Protein AF-A0A0D2G4F7-F1 (afdb_monomer_lite)

Organism: NCBI:txid1442368

Structure (mmCIF, N/CA/C/O backbone):
data_AF-A0A0D2G4F7-F1
#
_entry.id   AF-A0A0D2G4F7-F1
#
loop_
_atom_site.group_PDB
_atom_site.id
_atom_site.type_symbol
_atom_site.label_atom_id
_atom_site.label_alt_id
_atom_site.label_comp_id
_atom_site.label_asym_id
_atom_site.label_entity_id
_atom_site.label_seq_id
_atom_site.pdbx_PDB_ins_code
_atom_site.Cartn_x
_atom_site.Cartn_y
_atom_site.Cartn_z
_atom_site.occupancy
_atom_site.B_iso_or_equiv
_atom_site.auth_seq_id
_atom_site.auth_comp_id
_atom_site.auth_asym_id
_atom_site.auth_atom_id
_atom_site.pdbx_PDB_model_num
ATOM 1 N N . MET A 1 1 ? 36.004 4.624 -22.164 1.00 59.97 1 MET A N 1
ATOM 2 C CA . MET A 1 1 ? 34.888 5.088 -23.015 1.00 59.97 1 MET A CA 1
ATOM 3 C C . MET A 1 1 ? 33.950 5.918 -22.151 1.00 59.97 1 MET A C 1
ATOM 5 O O . MET A 1 1 ? 33.401 5.375 -21.205 1.00 59.97 1 MET A O 1
ATOM 9 N N . SER A 1 2 ? 33.832 7.225 -22.399 1.00 70.56 2 SER A N 1
ATOM 10 C CA . SER A 1 2 ? 32.896 8.107 -21.688 1.00 70.56 2 SER A CA 1
ATOM 11 C C . SER A 1 2 ? 31.569 8.154 -22.444 1.00 70.56 2 SER A C 1
ATOM 13 O O . SER A 1 2 ? 31.502 8.716 -23.536 1.00 70.56 2 SER A O 1
ATOM 15 N N . ILE A 1 3 ? 30.519 7.554 -21.888 1.00 66.69 3 ILE A N 1
ATOM 16 C CA . ILE A 1 3 ? 29.163 7.675 -22.432 1.00 66.69 3 ILE A CA 1
ATOM 17 C C . ILE A 1 3 ? 28.635 9.053 -22.018 1.00 66.69 3 ILE A C 1
ATOM 19 O O . ILE A 1 3 ? 28.535 9.349 -20.829 1.00 66.69 3 ILE A O 1
ATOM 23 N N . SER A 1 4 ? 28.350 9.920 -22.995 1.00 70.50 4 SER A N 1
ATOM 24 C CA . SER A 1 4 ? 27.768 11.240 -22.731 1.00 70.50 4 SER A CA 1
ATOM 25 C C . SER A 1 4 ? 26.372 11.073 -22.119 1.00 70.50 4 SER A C 1
ATOM 27 O O . SER A 1 4 ? 25.556 10.343 -22.692 1.00 70.50 4 SER A O 1
ATOM 29 N N . PRO A 1 5 ? 26.044 11.764 -21.011 1.00 68.31 5 PRO A N 1
ATOM 30 C CA . PRO A 1 5 ? 24.729 11.660 -20.374 1.00 68.31 5 PRO A CA 1
ATOM 31 C C . PRO A 1 5 ? 23.581 12.067 -21.313 1.00 68.31 5 PRO A C 1
ATOM 33 O O . PRO A 1 5 ? 22.464 11.577 -21.163 1.00 68.31 5 PRO A O 1
ATOM 36 N N . TYR A 1 6 ? 23.858 12.894 -22.329 1.00 66.25 6 TYR A N 1
ATOM 37 C CA . TYR A 1 6 ? 22.883 13.277 -23.354 1.00 66.25 6 TYR A CA 1
ATOM 38 C C . TYR A 1 6 ? 22.515 12.124 -24.299 1.00 66.25 6 TYR A C 1
ATOM 40 O O . TYR A 1 6 ? 21.376 12.046 -24.749 1.00 66.25 6 TYR A O 1
ATOM 48 N N . SER A 1 7 ? 23.433 11.187 -24.561 1.00 67.38 7 SER A N 1
ATOM 49 C CA . SER A 1 7 ? 23.143 10.023 -25.412 1.00 67.38 7 SER A CA 1
ATOM 50 C C . SER A 1 7 ? 22.155 9.065 -24.745 1.00 67.38 7 SER A C 1
ATOM 52 O O . SER A 1 7 ? 21.345 8.449 -25.425 1.00 67.38 7 SER A O 1
ATOM 54 N N . VAL A 1 8 ? 22.191 8.972 -23.413 1.00 66.62 8 VAL A N 1
ATOM 55 C CA . VAL A 1 8 ? 21.343 8.061 -22.628 1.00 66.62 8 VAL A CA 1
ATOM 56 C C . VAL A 1 8 ? 19.883 8.531 -22.607 1.00 66.62 8 VAL A C 1
ATOM 58 O O . VAL A 1 8 ? 18.973 7.716 -22.538 1.00 66.62 8 VAL A O 1
ATOM 61 N N . GLN A 1 9 ? 19.623 9.839 -22.709 1.00 70.44 9 GLN A N 1
ATOM 62 C CA . GLN A 1 9 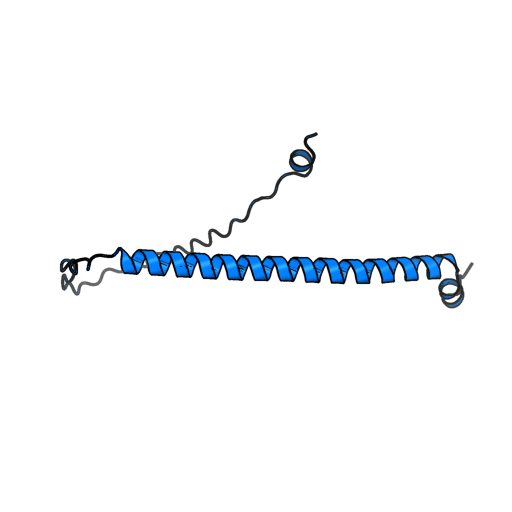? 18.252 10.375 -22.739 1.00 70.44 9 GLN A CA 1
ATOM 63 C C . GLN A 1 9 ? 17.522 10.091 -24.061 1.00 70.44 9 GLN A C 1
ATOM 65 O O . GLN A 1 9 ? 16.293 9.983 -24.083 1.00 70.44 9 GLN A O 1
ATOM 70 N N . HIS A 1 10 ? 18.273 9.969 -25.156 1.00 75.75 10 HIS A N 1
ATOM 71 C CA . HIS A 1 10 ? 17.741 9.660 -26.483 1.00 75.75 10 HIS A CA 1
ATOM 72 C C . HIS A 1 10 ? 17.809 8.174 -26.832 1.00 75.75 10 HIS A C 1
ATOM 74 O O . HIS A 1 10 ? 17.315 7.784 -27.888 1.00 75.75 10 HIS A O 1
ATOM 80 N N . ASP A 1 11 ? 18.368 7.354 -25.943 1.00 84.69 11 ASP A N 1
ATOM 81 C CA . ASP A 1 11 ? 18.338 5.911 -26.088 1.00 84.69 11 ASP A CA 1
ATOM 82 C C . ASP A 1 11 ? 16.884 5.416 -26.039 1.00 84.69 11 ASP A C 1
ATOM 84 O O . ASP A 1 11 ? 16.113 5.749 -25.128 1.00 84.69 11 ASP A O 1
ATOM 88 N N . PHE A 1 12 ? 16.500 4.641 -27.051 1.00 87.06 12 PHE A N 1
ATOM 89 C CA . PHE A 1 12 ? 15.150 4.113 -27.199 1.00 87.06 12 PHE A CA 1
ATOM 90 C C . PHE A 1 12 ? 14.751 3.276 -25.979 1.00 87.06 12 PHE A C 1
ATOM 92 O O . PHE A 1 12 ? 13.627 3.396 -25.484 1.00 87.06 12 PHE A O 1
ATOM 99 N N . GLU A 1 13 ? 15.685 2.495 -25.433 1.00 87.94 13 GLU A N 1
ATOM 100 C CA . GLU A 1 13 ? 15.431 1.658 -24.260 1.00 87.94 13 GLU A CA 1
ATOM 101 C C . GLU A 1 13 ? 15.110 2.497 -23.019 1.00 87.94 13 GLU A C 1
ATOM 103 O O . GLU A 1 13 ? 14.181 2.190 -22.265 1.00 87.94 13 GLU A O 1
ATOM 108 N N . VAL A 1 14 ? 15.826 3.608 -22.834 1.00 87.50 14 VAL A N 1
ATOM 109 C CA . VAL A 1 14 ? 15.613 4.527 -21.710 1.00 87.50 14 VAL A CA 1
ATOM 110 C C . VAL A 1 14 ? 14.282 5.257 -21.853 1.00 87.50 14 VAL A C 1
ATOM 112 O O . VAL A 1 14 ? 13.570 5.443 -20.862 1.00 87.50 14 VAL A O 1
ATOM 115 N N . GLN A 1 15 ? 13.895 5.636 -23.071 1.00 88.69 15 GLN A N 1
ATOM 116 C CA . GLN A 1 15 ? 12.586 6.238 -23.320 1.00 88.69 15 GLN A CA 1
ATOM 117 C C . GLN A 1 15 ? 11.447 5.263 -23.026 1.00 88.69 15 GLN A C 1
ATOM 119 O O . GLN A 1 15 ? 10.506 5.628 -22.318 1.00 88.69 15 GLN A O 1
ATOM 124 N N . GLU A 1 16 ? 11.535 4.025 -23.507 1.00 91.62 16 GLU A N 1
ATOM 125 C CA . GLU A 1 16 ? 10.537 2.991 -23.229 1.00 91.62 16 GLU A CA 1
ATOM 126 C C . GLU A 1 16 ? 10.464 2.659 -21.735 1.00 91.62 16 GLU A C 1
ATOM 128 O O . GLU A 1 16 ? 9.369 2.597 -21.163 1.00 91.62 16 GLU A O 1
ATOM 133 N N . TYR A 1 17 ? 11.609 2.548 -21.056 1.00 90.56 17 TYR A N 1
ATOM 134 C CA . TYR A 1 17 ? 11.654 2.389 -19.604 1.00 90.56 17 TYR A CA 1
ATOM 135 C C . TYR A 1 17 ? 10.964 3.556 -18.890 1.00 90.56 17 TYR A C 1
ATOM 137 O O . TYR A 1 17 ? 10.117 3.339 -18.020 1.00 90.56 17 TYR A O 1
ATOM 145 N N . ASN A 1 18 ? 11.266 4.797 -19.275 1.00 90.25 18 ASN A N 1
ATOM 146 C CA . ASN A 1 18 ? 10.665 5.984 -18.674 1.00 90.25 18 ASN A CA 1
ATOM 147 C C . ASN A 1 18 ? 9.151 6.048 -18.914 1.00 90.25 18 ASN A C 1
ATOM 149 O O . ASN A 1 18 ? 8.412 6.368 -17.979 1.00 90.25 18 ASN A O 1
ATOM 153 N N . LYS A 1 19 ? 8.671 5.677 -20.109 1.00 92.56 19 LYS A N 1
ATOM 154 C CA . LYS A 1 19 ? 7.235 5.564 -20.413 1.00 92.56 19 LYS A CA 1
ATOM 155 C C . LYS A 1 19 ? 6.558 4.519 -19.525 1.00 92.56 19 LYS A C 1
ATOM 157 O O . LYS A 1 19 ? 5.560 4.832 -18.874 1.00 92.56 19 LYS A O 1
ATOM 162 N N . ARG A 1 20 ? 7.120 3.309 -19.422 1.00 93.88 20 ARG A N 1
ATOM 163 C CA . ARG A 1 20 ? 6.588 2.238 -18.554 1.00 93.88 20 ARG A CA 1
ATOM 164 C C . ARG A 1 20 ? 6.589 2.647 -17.088 1.00 93.88 20 ARG A C 1
ATOM 166 O O . ARG A 1 20 ? 5.603 2.447 -16.387 1.00 93.88 20 ARG A O 1
ATOM 173 N N . ARG A 1 21 ? 7.667 3.281 -16.628 1.00 94.50 21 ARG A N 1
ATOM 174 C CA . ARG A 1 21 ? 7.797 3.793 -15.261 1.00 94.50 21 ARG A CA 1
ATOM 175 C C . ARG A 1 21 ? 6.759 4.873 -14.967 1.00 94.50 21 ARG A C 1
ATOM 177 O O . ARG A 1 21 ? 6.196 4.888 -13.875 1.00 94.50 21 ARG A O 1
ATOM 184 N N . ALA A 1 22 ? 6.499 5.772 -15.915 1.00 94.12 22 ALA A N 1
ATOM 185 C CA . ALA A 1 22 ? 5.467 6.792 -15.783 1.00 94.12 22 ALA A CA 1
ATOM 186 C C . ALA A 1 22 ? 4.067 6.164 -15.719 1.00 94.12 22 ALA A C 1
ATOM 188 O O . ALA A 1 22 ? 3.308 6.491 -14.807 1.00 94.12 22 ALA A O 1
ATOM 189 N N . ALA A 1 23 ? 3.757 5.216 -16.610 1.00 95.94 23 ALA A N 1
ATOM 190 C CA . ALA A 1 23 ? 2.496 4.474 -16.595 1.00 95.94 23 ALA A CA 1
ATOM 191 C C . ALA A 1 23 ? 2.295 3.721 -15.268 1.00 95.94 23 ALA A C 1
ATOM 193 O O . ALA A 1 23 ? 1.251 3.856 -14.629 1.00 95.94 23 ALA A O 1
ATOM 194 N N . TRP A 1 24 ? 3.329 3.019 -14.792 1.00 95.00 24 TRP A N 1
ATOM 195 C CA . TRP A 1 24 ? 3.312 2.332 -13.503 1.00 95.00 24 TRP A CA 1
ATOM 196 C C . TRP A 1 24 ? 3.054 3.304 -12.348 1.00 95.00 24 TRP A C 1
ATOM 198 O O . TRP A 1 24 ? 2.139 3.083 -11.557 1.00 95.00 24 TRP A O 1
ATOM 208 N N . LYS A 1 25 ? 3.764 4.438 -12.289 1.00 96.81 25 LYS A N 1
ATOM 209 C CA . LYS A 1 25 ? 3.534 5.465 -11.259 1.00 96.81 25 LYS A CA 1
ATOM 210 C C . LYS A 1 25 ? 2.098 5.992 -11.264 1.00 96.81 25 LYS A C 1
ATOM 212 O O . LYS A 1 25 ? 1.561 6.260 -10.193 1.00 96.81 25 LYS A O 1
ATOM 217 N N . GLN A 1 26 ? 1.475 6.155 -12.432 1.00 95.12 26 GLN A N 1
ATOM 218 C CA . GLN A 1 26 ? 0.073 6.578 -12.507 1.00 95.12 26 GLN A CA 1
ATOM 219 C C . GLN A 1 26 ? -0.874 5.482 -12.007 1.00 95.12 26 GLN A C 1
ATOM 221 O O . GLN A 1 26 ? -1.746 5.772 -11.192 1.00 95.12 26 GLN A O 1
ATOM 226 N N . SER A 1 27 ? -0.658 4.220 -12.396 1.00 92.81 27 SER A N 1
ATOM 227 C CA . SER A 1 27 ? -1.450 3.101 -11.861 1.00 92.81 27 SER A CA 1
ATOM 228 C C . SER A 1 27 ? -1.313 2.957 -10.342 1.00 92.81 27 SER A C 1
ATOM 230 O O . SER A 1 27 ? -2.294 2.706 -9.648 1.00 92.81 27 SER A O 1
ATOM 232 N N . GLU A 1 28 ? -0.116 3.198 -9.803 1.00 94.94 28 GLU A N 1
ATOM 233 C CA . GLU A 1 28 ? 0.174 3.086 -8.374 1.00 94.94 28 GLU A CA 1
ATOM 234 C C . GLU A 1 28 ? -0.539 4.180 -7.573 1.00 94.94 28 GLU A C 1
ATOM 236 O O . GLU A 1 28 ? -1.135 3.902 -6.530 1.00 94.94 28 GLU A O 1
ATOM 241 N N . LYS A 1 29 ? -0.578 5.405 -8.111 1.00 96.19 29 LYS A N 1
ATOM 242 C CA . LYS A 1 29 ? -1.375 6.502 -7.548 1.00 96.19 29 LYS A CA 1
ATOM 243 C C . LYS A 1 29 ? -2.863 6.172 -7.527 1.00 96.19 29 LYS A C 1
ATOM 245 O O . LYS A 1 29 ? -3.500 6.387 -6.499 1.00 96.19 29 LYS A O 1
ATOM 250 N N . VAL A 1 30 ? -3.405 5.637 -8.624 1.00 95.12 30 VAL A N 1
ATOM 251 C CA . VAL A 1 30 ? -4.822 5.242 -8.700 1.00 95.12 30 VAL A CA 1
ATOM 252 C C . VAL A 1 30 ? -5.128 4.149 -7.677 1.00 95.12 30 VAL A C 1
ATOM 254 O O . VAL A 1 30 ? -6.077 4.293 -6.908 1.00 95.12 30 VAL A O 1
ATOM 257 N N . ARG A 1 31 ? -4.282 3.115 -7.583 1.00 93.50 31 ARG A N 1
ATOM 258 C CA . ARG A 1 31 ? -4.420 2.040 -6.589 1.00 93.50 31 ARG A CA 1
ATOM 259 C C . ARG A 1 31 ? -4.444 2.594 -5.163 1.00 93.50 31 ARG A C 1
ATOM 261 O O . ARG A 1 31 ? -5.343 2.270 -4.395 1.00 93.50 31 ARG A O 1
ATOM 268 N N . LYS A 1 32 ? -3.499 3.476 -4.816 1.00 95.88 32 LYS A N 1
ATOM 269 C CA . LYS A 1 32 ? -3.444 4.126 -3.494 1.00 95.88 32 LYS A CA 1
ATOM 270 C C . LYS A 1 32 ? -4.677 4.979 -3.201 1.00 95.88 32 LYS A C 1
ATOM 272 O O . LYS A 1 32 ? -5.153 4.992 -2.069 1.00 95.88 32 LYS A O 1
ATOM 277 N N . GLN A 1 33 ? -5.191 5.703 -4.193 1.00 95.81 33 GLN A N 1
ATOM 278 C CA . GLN A 1 33 ? -6.406 6.503 -4.033 1.00 95.81 33 GLN A CA 1
ATOM 279 C C . GLN A 1 33 ? -7.630 5.615 -3.791 1.00 95.81 33 GLN A C 1
ATOM 281 O O . GLN A 1 33 ? -8.395 5.891 -2.872 1.00 95.81 33 GLN A O 1
ATOM 286 N N . GLN A 1 34 ? -7.784 4.529 -4.551 1.00 94.69 34 GLN A N 1
ATOM 287 C CA . GLN A 1 34 ? -8.860 3.557 -4.347 1.00 94.69 34 GLN A CA 1
ATOM 288 C C . GLN A 1 34 ? -8.776 2.897 -2.966 1.00 94.69 34 GLN A C 1
ATOM 290 O O . GLN A 1 34 ? -9.773 2.829 -2.253 1.00 94.69 34 GLN A O 1
ATOM 295 N N . GLU A 1 35 ? -7.578 2.486 -2.546 1.00 95.25 35 GLU A N 1
ATOM 296 C CA . GLU A 1 35 ? -7.344 1.909 -1.221 1.00 95.25 35 GLU A CA 1
ATOM 297 C C . GLU A 1 35 ? -7.704 2.898 -0.102 1.00 95.25 35 GLU A C 1
ATOM 299 O O . GLU A 1 35 ? -8.376 2.539 0.865 1.00 95.25 35 GLU A O 1
ATOM 304 N N . LYS A 1 36 ? -7.319 4.172 -0.253 1.00 96.00 36 LYS A N 1
ATOM 305 C CA . LYS A 1 36 ? -7.679 5.226 0.699 1.00 96.00 36 LYS A CA 1
ATOM 306 C C . LYS A 1 36 ? -9.195 5.423 0.782 1.00 96.00 36 LYS A C 1
ATOM 308 O O . LYS A 1 36 ? -9.722 5.502 1.888 1.00 96.00 36 LYS A O 1
ATOM 313 N N . LEU A 1 37 ? -9.894 5.446 -0.356 1.00 95.12 37 LEU A N 1
ATOM 314 C CA . LEU A 1 37 ? -11.355 5.568 -0.392 1.00 95.12 37 LEU A CA 1
ATOM 315 C C . LEU A 1 37 ? -12.044 4.405 0.332 1.00 95.12 37 LEU A C 1
ATOM 317 O O . LEU A 1 37 ? -12.947 4.644 1.130 1.00 95.12 37 LEU A O 1
ATOM 321 N N . LEU A 1 38 ? -11.593 3.166 0.115 1.00 94.12 38 LEU A N 1
ATOM 322 C CA . LEU A 1 38 ? -12.137 1.991 0.805 1.00 94.12 38 LEU A CA 1
ATOM 323 C C . LEU A 1 38 ? -11.880 2.043 2.316 1.00 94.12 38 LEU A C 1
ATOM 325 O O . LEU A 1 38 ? -12.786 1.779 3.106 1.00 94.12 38 LEU A O 1
ATOM 329 N N . ARG A 1 39 ? -10.673 2.443 2.739 1.00 95.44 39 ARG A N 1
ATOM 330 C CA . ARG A 1 39 ? -10.345 2.623 4.164 1.00 95.44 39 ARG A CA 1
ATOM 331 C C . ARG A 1 39 ? -11.221 3.696 4.815 1.00 95.44 39 ARG A C 1
ATOM 333 O O . ARG A 1 39 ? -11.695 3.503 5.934 1.00 95.44 39 ARG A O 1
ATOM 340 N N . ASP A 1 40 ? -11.456 4.811 4.129 1.00 95.50 40 ASP A N 1
ATOM 341 C CA . ASP A 1 40 ? -12.304 5.891 4.637 1.00 95.50 40 ASP A CA 1
ATOM 342 C C . ASP A 1 40 ? -13.778 5.458 4.719 1.00 95.50 40 ASP A C 1
ATOM 344 O O . ASP A 1 40 ? -14.433 5.721 5.731 1.00 95.50 40 ASP A O 1
ATOM 348 N N . GLN A 1 41 ? -14.279 4.713 3.727 1.00 95.00 41 GLN A N 1
ATOM 349 C CA . GLN A 1 41 ? -15.614 4.104 3.767 1.00 95.00 41 GLN A CA 1
ATOM 350 C C . GLN A 1 41 ? -15.756 3.114 4.929 1.00 95.00 41 GLN A C 1
ATOM 352 O O . GLN A 1 41 ? -16.722 3.201 5.686 1.00 95.00 41 GLN A O 1
ATOM 357 N N . ALA A 1 42 ? -14.777 2.230 5.137 1.00 95.00 42 ALA A N 1
ATOM 358 C CA . ALA A 1 42 ? -14.780 1.284 6.251 1.00 95.00 42 ALA A CA 1
ATOM 359 C C . ALA A 1 42 ? -14.785 2.004 7.612 1.00 95.00 42 ALA A C 1
ATOM 361 O O . ALA A 1 42 ? -15.549 1.646 8.511 1.00 95.00 42 ALA A O 1
ATOM 362 N N . LYS A 1 43 ? -14.000 3.081 7.761 1.00 96.06 43 LYS A N 1
ATOM 363 C CA . LYS A 1 43 ? -14.009 3.922 8.971 1.00 96.06 43 LYS A CA 1
ATOM 364 C C . LYS A 1 43 ? -15.364 4.590 9.199 1.00 96.06 43 LYS A C 1
ATOM 366 O O . LYS A 1 43 ? -15.829 4.645 10.338 1.00 96.06 43 LYS A O 1
ATOM 371 N N . GLN A 1 44 ? -15.997 5.105 8.147 1.00 94.69 44 GLN A N 1
ATOM 372 C CA . GLN A 1 44 ? -17.329 5.706 8.240 1.00 94.69 44 GLN A CA 1
ATOM 373 C C . GLN A 1 44 ? -18.393 4.667 8.608 1.00 94.69 44 GLN A C 1
ATOM 375 O O . GLN A 1 44 ? -19.184 4.920 9.516 1.00 94.69 44 GLN A O 1
ATOM 380 N N . ALA A 1 45 ? -18.365 3.485 7.988 1.00 95.12 45 ALA A N 1
ATOM 381 C CA . ALA A 1 45 ? -19.260 2.377 8.308 1.00 95.12 45 ALA A CA 1
ATOM 382 C C . ALA A 1 45 ? -19.094 1.920 9.766 1.00 95.12 45 ALA A C 1
ATOM 384 O O . ALA A 1 45 ? -20.084 1.795 10.483 1.00 95.12 45 ALA A O 1
ATOM 385 N N . ARG A 1 46 ? -17.851 1.785 10.255 1.00 94.00 46 ARG A N 1
ATOM 386 C CA . ARG A 1 46 ? -17.565 1.469 11.666 1.00 94.00 46 ARG A CA 1
ATOM 387 C C . ARG A 1 46 ? -18.132 2.530 12.611 1.00 94.00 46 ARG A C 1
ATOM 389 O O . ARG A 1 46 ? -18.775 2.188 13.599 1.00 94.00 46 ARG A O 1
ATOM 396 N N . LYS A 1 47 ? -17.940 3.819 12.309 1.00 94.38 47 LYS A N 1
ATOM 397 C CA . LYS A 1 47 ? -18.518 4.919 13.104 1.00 94.38 47 LYS A CA 1
ATOM 398 C C . LYS A 1 47 ? -20.049 4.891 13.098 1.00 94.38 47 LYS A C 1
ATOM 400 O O . LYS A 1 47 ? -20.659 5.124 14.139 1.00 94.38 47 LYS A O 1
ATOM 405 N N . ALA A 1 48 ? -20.667 4.604 11.954 1.00 93.75 48 ALA A N 1
ATOM 406 C CA . ALA A 1 48 ? -22.117 4.489 11.834 1.00 93.75 48 ALA A CA 1
ATOM 407 C C . ALA A 1 48 ? -22.661 3.299 12.641 1.00 93.75 48 ALA A C 1
ATOM 409 O O . ALA A 1 48 ? -23.613 3.477 13.398 1.00 93.75 48 ALA A O 1
ATOM 410 N N . ALA A 1 49 ? -22.013 2.133 12.560 1.00 92.12 49 ALA A N 1
ATOM 411 C CA . ALA A 1 49 ? -22.370 0.947 13.336 1.00 92.12 49 ALA A CA 1
ATOM 412 C C . ALA A 1 49 ? -22.259 1.200 14.848 1.00 92.12 49 ALA A C 1
ATOM 414 O O . ALA A 1 49 ? -23.193 0.913 15.591 1.00 92.12 49 ALA A O 1
ATOM 415 N N . LEU A 1 50 ? -21.172 1.832 15.308 1.00 91.56 50 LEU A N 1
ATOM 416 C CA . LEU A 1 50 ? -21.017 2.211 16.719 1.00 91.56 50 LEU A CA 1
ATOM 417 C C . LEU A 1 50 ? -22.098 3.197 17.179 1.00 91.56 50 LEU A C 1
ATOM 419 O O . LEU A 1 50 ? -22.616 3.075 18.286 1.00 91.56 50 LEU A O 1
ATOM 423 N N . LYS A 1 51 ? -22.478 4.158 16.330 1.00 92.31 51 LYS A N 1
ATOM 424 C CA . LYS A 1 51 ? -23.567 5.095 16.636 1.00 92.31 51 LYS A CA 1
ATOM 425 C C . LYS A 1 51 ? -24.918 4.381 16.736 1.00 92.31 51 LYS A C 1
ATOM 427 O O . LYS A 1 51 ? -25.695 4.717 17.623 1.00 92.31 51 LYS A O 1
ATOM 432 N N . GLN A 1 52 ? -25.185 3.407 15.864 1.00 88.50 52 GLN A N 1
ATOM 433 C CA . GLN A 1 52 ? -26.397 2.584 15.923 1.00 88.50 52 GLN A CA 1
ATOM 434 C C . GLN A 1 52 ? -26.434 1.718 17.186 1.00 88.50 52 GLN A C 1
ATOM 436 O O . GLN A 1 52 ? -27.459 1.696 17.862 1.00 88.50 52 GLN A O 1
ATOM 441 N N . LEU A 1 53 ? -25.316 1.086 17.558 1.00 86.00 53 LEU A N 1
ATOM 442 C CA . LEU A 1 53 ? -25.205 0.334 18.812 1.00 86.00 53 LEU A CA 1
ATOM 443 C C . LEU A 1 53 ? -25.456 1.232 20.030 1.00 86.00 53 LEU A C 1
ATOM 445 O O . LEU A 1 53 ? -26.281 0.900 20.875 1.00 86.00 53 LEU A O 1
ATOM 449 N N . ALA A 1 54 ? -24.844 2.419 20.075 1.00 84.38 54 ALA A N 1
ATOM 450 C CA . ALA A 1 54 ? -25.058 3.378 21.159 1.00 84.38 54 ALA A CA 1
ATOM 451 C C . ALA A 1 54 ? -26.506 3.906 21.236 1.00 84.38 54 ALA A C 1
ATOM 453 O O . ALA A 1 54 ? -26.957 4.312 22.306 1.00 84.38 54 ALA A O 1
ATOM 454 N N . MET A 1 55 ? -27.241 3.942 20.118 1.00 82.56 55 MET A N 1
ATOM 455 C CA . MET A 1 55 ? -28.673 4.271 20.104 1.00 82.56 55 MET A CA 1
ATOM 456 C C . MET A 1 55 ? -29.518 3.102 20.621 1.00 82.56 55 MET A C 1
ATOM 458 O O . MET A 1 55 ? -30.350 3.308 21.499 1.00 82.56 55 MET A O 1
ATOM 462 N N . ALA A 1 56 ? -29.240 1.875 20.174 1.00 78.19 56 ALA A N 1
ATOM 463 C CA . ALA A 1 56 ? -29.929 0.677 20.652 1.00 78.19 56 ALA A CA 1
ATOM 464 C C . ALA A 1 56 ? -29.728 0.447 22.164 1.00 78.19 56 ALA A C 1
ATOM 466 O O . ALA A 1 56 ? -30.659 0.055 22.870 1.00 78.19 56 ALA A O 1
ATOM 467 N N . GLU A 1 57 ? -28.539 0.745 22.693 1.00 74.00 57 GLU A N 1
ATOM 468 C CA . GLU A 1 57 ? -28.277 0.709 24.137 1.00 74.00 57 GLU A CA 1
ATOM 469 C C . GLU A 1 57 ? -29.080 1.768 24.902 1.00 74.00 57 GLU A C 1
ATOM 471 O O . GLU A 1 57 ? -29.562 1.492 25.998 1.00 74.00 57 GLU A O 1
ATOM 476 N N . LYS A 1 58 ? -29.274 2.966 24.334 1.00 67.50 58 LYS A N 1
ATOM 477 C CA . LYS A 1 58 ? -30.095 4.018 24.956 1.00 67.50 58 LYS A CA 1
ATOM 478 C C . LYS A 1 58 ? -31.579 3.663 24.975 1.00 67.50 58 LYS A C 1
ATOM 480 O O . LYS A 1 58 ? -32.231 3.928 25.980 1.00 67.50 58 LYS A O 1
ATOM 485 N N . ASP A 1 59 ? -32.084 3.033 23.918 1.00 60.56 59 ASP A N 1
ATOM 486 C CA . ASP A 1 59 ? -33.497 2.651 23.817 1.00 60.56 59 ASP A CA 1
ATOM 487 C C . ASP A 1 59 ? -33.838 1.425 24.685 1.00 60.56 59 ASP A C 1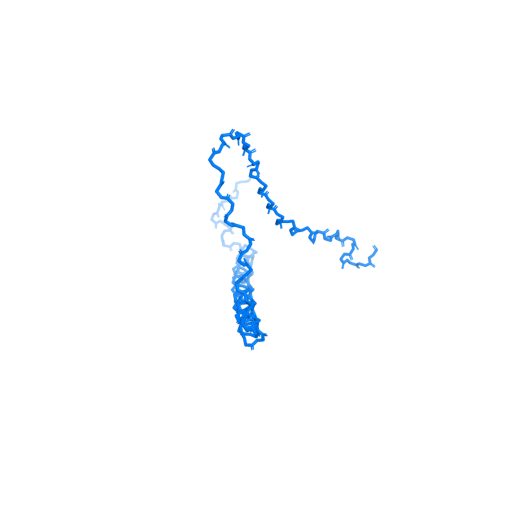
ATOM 489 O O . ASP A 1 59 ? -34.968 1.276 25.152 1.00 60.56 59 ASP A O 1
ATOM 493 N N . THR A 1 60 ? -32.858 0.557 24.963 1.00 58.34 60 THR A N 1
ATOM 494 C CA . THR A 1 60 ? -33.033 -0.627 25.828 1.00 58.34 60 THR A CA 1
ATOM 495 C C . THR A 1 60 ? -32.645 -0.390 27.286 1.00 58.34 60 THR A C 1
ATOM 497 O O . THR A 1 60 ? -33.062 -1.151 28.169 1.00 58.34 60 THR A O 1
ATOM 500 N N . ALA A 1 61 ? -31.903 0.681 27.580 1.00 55.19 61 ALA A N 1
ATOM 501 C CA . ALA A 1 61 ? -31.609 1.104 28.937 1.00 55.19 61 ALA A CA 1
ATOM 502 C C . ALA A 1 61 ? -32.875 1.667 29.603 1.00 55.19 61 ALA A C 1
ATOM 504 O O . ALA A 1 61 ? -33.061 2.877 29.733 1.00 55.19 61 ALA A O 1
ATOM 505 N N . LYS A 1 62 ? -33.721 0.764 30.127 1.00 58.12 62 LYS A N 1
ATOM 506 C CA . LYS A 1 62 ? -34.607 1.075 31.262 1.00 58.12 62 LYS A CA 1
ATOM 507 C C . LYS A 1 62 ? -33.804 1.935 32.238 1.00 58.12 62 LYS A C 1
ATOM 509 O O . LYS A 1 62 ? -32.650 1.570 32.487 1.00 58.12 62 LYS A O 1
ATOM 514 N N . PRO A 1 63 ? -34.363 3.031 32.788 1.00 58.25 63 PRO A N 1
ATOM 515 C CA . PRO A 1 63 ? -33.614 3.939 33.644 1.00 58.25 63 PRO A CA 1
ATOM 516 C C . PRO A 1 63 ? -32.956 3.112 34.741 1.00 58.25 63 PRO A C 1
ATOM 518 O O . PRO A 1 63 ? -33.629 2.592 35.636 1.00 58.25 63 PRO A O 1
ATOM 521 N N . ARG A 1 64 ? -31.637 2.909 34.629 1.00 60.22 64 ARG A N 1
ATOM 522 C CA . ARG A 1 64 ? -30.869 2.270 35.685 1.00 60.22 64 ARG A CA 1
ATOM 523 C C . ARG A 1 64 ? -31.063 3.197 36.869 1.00 60.22 64 ARG A C 1
ATOM 525 O O . ARG A 1 64 ? -30.635 4.349 36.813 1.00 60.22 64 ARG A O 1
ATOM 532 N N . LYS A 1 65 ? -31.787 2.724 37.894 1.00 61.47 65 LYS A N 1
ATOM 533 C CA . LYS A 1 65 ? -31.890 3.425 39.178 1.00 61.47 65 LYS A CA 1
ATOM 534 C C . LYS A 1 65 ? -30.475 3.894 39.512 1.00 61.47 65 LYS A C 1
ATOM 536 O O . LYS A 1 65 ? -29.571 3.057 39.415 1.00 61.47 65 LYS A O 1
ATOM 541 N N . PRO A 1 66 ? -30.257 5.181 39.837 1.00 60.94 66 PRO A N 1
ATOM 542 C CA . PRO A 1 66 ? -28.938 5.615 40.251 1.00 60.94 66 PRO A CA 1
ATOM 543 C C . PRO A 1 66 ? -28.545 4.690 41.397 1.00 60.94 66 PRO A C 1
ATOM 545 O O . PRO A 1 66 ? -29.262 4.600 42.397 1.00 60.94 66 PRO A O 1
ATOM 548 N N . PHE A 1 67 ? -27.485 3.907 41.205 1.00 57.91 67 PHE A N 1
ATOM 549 C CA . PHE A 1 67 ? -26.952 3.073 42.266 1.00 57.91 67 PHE A CA 1
ATOM 550 C C . PHE A 1 67 ? -26.386 4.065 43.287 1.00 57.91 67 PHE A C 1
ATOM 552 O O . PHE A 1 67 ? -25.265 4.543 43.161 1.00 57.91 67 PHE A O 1
ATOM 559 N N . GLY A 1 68 ? -27.230 4.482 44.236 1.00 55.31 68 GLY A N 1
ATOM 560 C CA . GLY A 1 68 ? -26.983 5.533 45.229 1.00 55.31 68 GLY A CA 1
ATOM 561 C C . GLY A 1 68 ? -25.999 5.119 46.321 1.00 55.31 68 GLY A C 1
ATOM 562 O O . GLY A 1 68 ? -26.087 5.574 47.455 1.00 55.31 68 GLY A O 1
ATOM 563 N N . TRP A 1 69 ? -25.068 4.235 45.990 1.00 53.47 69 TRP A N 1
ATOM 564 C CA . TRP A 1 69 ? -24.109 3.643 46.898 1.00 53.47 69 TRP A CA 1
ATOM 565 C C . TRP A 1 69 ? -22.727 3.898 46.315 1.00 53.47 69 TRP A C 1
ATOM 567 O O . TRP A 1 69 ? -22.284 3.118 45.490 1.00 53.47 69 TRP A O 1
ATOM 577 N N . LEU A 1 70 ? -22.104 5.027 46.672 1.00 58.25 70 LEU A N 1
ATOM 578 C CA . LEU A 1 70 ? -20.643 5.279 46.728 1.00 58.25 70 LEU A CA 1
ATOM 579 C C . LEU A 1 70 ? -20.365 6.791 46.852 1.00 58.25 70 LEU A C 1
ATOM 581 O O . LEU A 1 70 ? -19.533 7.364 46.165 1.00 58.25 70 LEU A O 1
ATOM 585 N N . SER A 1 71 ? -21.055 7.460 47.778 1.00 50.50 71 SER A N 1
ATOM 586 C CA . SER A 1 71 ? -20.602 8.741 48.332 1.00 50.50 71 SER A CA 1
ATOM 587 C C . SER A 1 71 ? -20.244 8.501 49.793 1.00 50.50 71 SER A C 1
ATOM 589 O O . SER A 1 71 ? -20.946 8.903 50.720 1.00 50.50 71 SER A O 1
ATOM 591 N N . ARG A 1 72 ? -19.171 7.733 50.018 1.00 53.62 72 ARG A N 1
ATOM 592 C CA . ARG A 1 72 ? -18.570 7.633 51.347 1.00 53.62 72 ARG A CA 1
ATOM 593 C C . ARG A 1 72 ? -17.509 8.721 51.427 1.00 53.62 72 ARG A C 1
ATOM 595 O O . ARG A 1 72 ? -16.413 8.586 50.894 1.00 53.62 72 ARG A O 1
ATOM 602 N N . LYS A 1 73 ? -17.877 9.822 52.079 1.00 46.53 73 LYS A N 1
ATOM 603 C CA . LYS A 1 73 ? -16.944 10.839 52.559 1.00 46.53 73 LYS A CA 1
ATOM 604 C C . LYS A 1 73 ? -15.838 10.136 53.359 1.00 46.53 73 LYS A C 1
ATOM 606 O O . LYS A 1 73 ? -16.102 9.652 54.452 1.00 46.53 73 LYS A O 1
ATOM 611 N N . SER A 1 74 ? -14.618 10.099 52.836 1.00 48.22 74 SER A N 1
ATOM 612 C CA . SER A 1 74 ? -13.421 9.939 53.660 1.00 48.22 74 SER A CA 1
ATOM 613 C C . SER A 1 74 ? -12.305 10.791 53.079 1.00 48.22 74 SER A C 1
ATOM 615 O O . SER A 1 74 ? -11.706 10.471 52.057 1.00 48.22 74 SER A O 1
ATOM 617 N N . ARG A 1 75 ? -12.066 11.929 53.732 1.00 44.28 75 ARG A N 1
ATOM 618 C CA . ARG A 1 75 ? -10.838 12.703 53.582 1.00 44.28 75 ARG A CA 1
ATOM 619 C C . ARG A 1 75 ? -9.767 11.98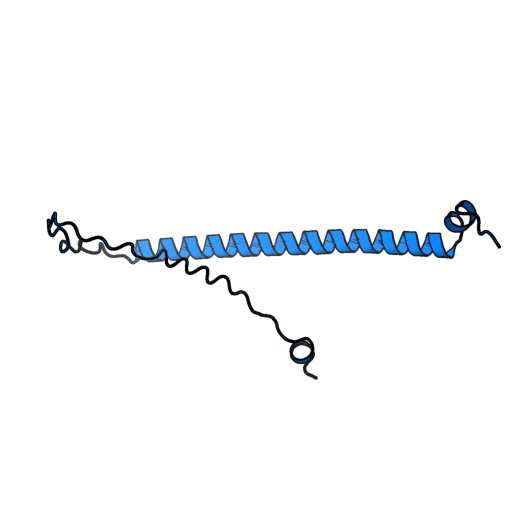7 54.400 1.00 44.28 75 ARG A C 1
ATOM 621 O O . ARG A 1 75 ? -9.651 12.238 55.593 1.00 44.28 75 ARG A O 1
ATOM 628 N N . SER A 1 76 ? -8.984 11.117 53.782 1.00 51.06 76 SER A N 1
ATOM 629 C CA . SER A 1 76 ? -7.753 10.625 54.399 1.00 51.06 76 SER A CA 1
ATOM 630 C C . SER A 1 76 ? -6.751 10.269 53.315 1.00 51.06 76 SER A C 1
ATOM 632 O O . SER A 1 76 ? -6.952 9.340 52.543 1.00 51.06 76 SER A O 1
ATOM 634 N N . LYS A 1 77 ? -5.701 11.087 53.271 1.00 44.91 77 LYS A N 1
ATOM 635 C CA . LYS A 1 77 ? -4.444 10.915 52.550 1.00 44.91 77 LYS A CA 1
ATOM 636 C C . LYS A 1 77 ? -4.006 9.447 52.516 1.00 44.91 77 LYS A C 1
ATOM 638 O O . LYS A 1 77 ? -3.578 8.929 53.539 1.00 44.91 77 LYS A O 1
ATOM 643 N N . THR A 1 78 ? -4.030 8.837 51.342 1.00 46.84 78 THR A N 1
ATOM 644 C CA . THR A 1 78 ? -3.129 7.735 51.004 1.00 46.84 78 THR A CA 1
ATOM 645 C C . THR A 1 78 ? -2.728 7.899 49.553 1.00 46.84 78 THR A C 1
ATOM 647 O O . THR A 1 78 ? -3.521 7.714 48.634 1.00 46.84 78 THR A O 1
ATOM 650 N N . ASP A 1 79 ? -1.490 8.344 49.434 1.00 40.28 79 ASP A N 1
ATOM 651 C CA . ASP A 1 79 ? -0.571 8.226 48.319 1.00 40.28 79 ASP A CA 1
ATOM 652 C C . ASP A 1 79 ? -0.755 6.882 47.593 1.00 40.28 79 ASP A C 1
ATOM 654 O O . ASP A 1 79 ? -0.365 5.835 48.104 1.00 40.28 79 ASP A O 1
ATOM 658 N N . VAL A 1 80 ? -1.409 6.889 46.433 1.00 45.00 80 VAL A N 1
ATOM 659 C CA . VAL A 1 80 ? -1.364 5.772 45.484 1.00 45.00 80 VAL A CA 1
ATOM 660 C C . VAL A 1 80 ? -1.338 6.396 44.099 1.00 45.00 80 VAL A C 1
ATOM 662 O O . VAL A 1 80 ? -2.374 6.681 43.498 1.00 45.00 80 VAL A O 1
ATOM 665 N N . PHE A 1 81 ? -0.124 6.644 43.613 1.00 42.53 81 PHE A N 1
ATOM 666 C CA . PHE A 1 81 ? 0.144 6.732 42.186 1.00 42.53 81 PHE A CA 1
ATOM 667 C C . PHE A 1 81 ? -0.294 5.402 41.566 1.00 42.53 81 PHE A C 1
ATOM 669 O O . PHE A 1 81 ? 0.447 4.422 41.552 1.00 42.53 81 PHE A O 1
ATOM 676 N N . VAL A 1 82 ? -1.547 5.353 41.119 1.00 45.53 82 VAL A N 1
ATOM 677 C CA . VAL A 1 82 ? -2.019 4.329 40.197 1.00 45.53 82 VAL A CA 1
ATOM 678 C C . VAL A 1 82 ? -1.252 4.587 38.914 1.00 45.53 82 VAL A C 1
ATOM 680 O O . VAL A 1 82 ? -1.437 5.621 38.272 1.00 45.53 82 VAL A O 1
ATOM 683 N N . ALA A 1 83 ? -0.321 3.678 38.634 1.00 43.81 83 ALA A N 1
ATOM 684 C CA . ALA A 1 83 ? 0.381 3.580 37.374 1.00 43.81 83 ALA A CA 1
ATOM 685 C C . ALA A 1 83 ? -0.609 3.848 36.236 1.00 43.81 83 ALA A C 1
ATOM 687 O O . ALA A 1 83 ? -1.677 3.235 36.191 1.00 43.81 83 ALA A O 1
ATOM 688 N N . GLU A 1 84 ? -0.265 4.796 35.362 1.00 46.31 84 GLU A N 1
ATOM 689 C CA . GLU A 1 84 ? -0.885 4.911 34.051 1.00 46.31 84 GLU A CA 1
ATOM 690 C C . GLU A 1 84 ? -0.677 3.574 33.345 1.00 46.31 84 GLU A C 1
ATOM 692 O O . GLU A 1 84 ? 0.338 3.324 32.697 1.00 46.31 84 GLU A O 1
ATOM 697 N N . ASP A 1 85 ? -1.670 2.713 33.510 1.00 47.31 85 ASP A N 1
ATOM 698 C CA . ASP A 1 85 ? -1.966 1.569 32.678 1.00 47.31 85 ASP A CA 1
ATOM 699 C C . ASP A 1 85 ? -2.378 2.140 31.311 1.00 47.31 85 ASP A C 1
ATOM 701 O O . ASP A 1 85 ? -3.550 2.189 30.933 1.00 47.31 85 ASP A O 1
ATOM 705 N N . LYS A 1 86 ? -1.397 2.691 30.581 1.00 48.12 86 LYS A N 1
ATOM 706 C CA . LYS A 1 86 ? -1.495 2.879 29.137 1.00 48.12 86 LYS A CA 1
ATOM 707 C C . LYS A 1 86 ? -1.421 1.489 28.532 1.00 48.12 86 LYS A C 1
ATOM 709 O O . LYS A 1 86 ? -0.387 1.057 28.033 1.00 48.12 86 LYS A O 1
ATOM 714 N N . LEU A 1 87 ? -2.556 0.803 28.600 1.00 49.56 87 LEU A N 1
ATOM 715 C CA . LEU A 1 87 ? -2.914 -0.283 27.708 1.00 49.56 87 LEU A CA 1
ATOM 716 C C . LEU A 1 87 ? -3.036 0.305 26.298 1.00 49.56 87 LEU A C 1
ATOM 718 O O . LEU A 1 87 ? -4.130 0.507 25.779 1.00 49.56 87 LEU A O 1
ATOM 722 N N . ASP A 1 88 ? -1.890 0.615 25.695 1.00 46.81 88 ASP A N 1
ATOM 723 C CA . ASP A 1 88 ? -1.750 0.785 24.255 1.00 46.81 88 ASP A CA 1
ATOM 724 C C . ASP A 1 88 ? -1.666 -0.624 23.658 1.00 46.81 88 ASP A C 1
ATOM 726 O O . ASP A 1 88 ? -0.615 -1.122 23.261 1.00 46.81 88 ASP A O 1
ATOM 730 N N . VAL A 1 89 ? -2.797 -1.331 23.715 1.00 51.94 89 VAL A N 1
ATOM 731 C CA . VAL A 1 89 ? -2.999 -2.603 23.017 1.00 51.94 89 VAL A CA 1
ATOM 732 C C . VAL A 1 89 ? -3.436 -2.257 21.595 1.00 51.94 89 VAL A C 1
ATOM 734 O O . VAL A 1 89 ? -4.564 -2.518 21.194 1.00 51.94 89 VAL A O 1
ATOM 737 N N . ASP A 1 90 ? -2.533 -1.619 20.853 1.00 49.84 90 ASP A N 1
ATOM 738 C CA . ASP A 1 90 ? -2.574 -1.516 19.392 1.00 49.84 90 ASP A CA 1
ATOM 739 C C . ASP A 1 90 ? -1.529 -2.507 18.844 1.00 4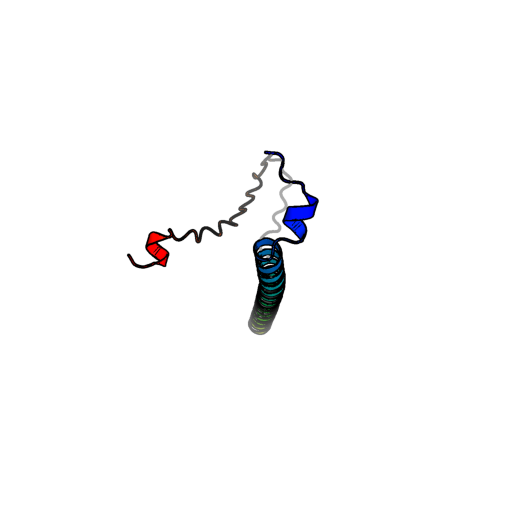9.84 90 ASP A C 1
ATOM 741 O O . ASP A 1 90 ? -0.570 -2.163 18.161 1.00 49.84 90 ASP A O 1
ATOM 745 N N . SER A 1 91 ? -1.662 -3.777 19.246 1.00 48.16 91 SER A N 1
ATOM 746 C CA . SER A 1 91 ? -0.981 -4.897 18.588 1.00 48.16 91 SER A CA 1
ATOM 747 C C . SER A 1 91 ? -1.865 -5.405 17.454 1.00 48.16 91 SER A C 1
ATOM 749 O O . SER A 1 91 ? -2.461 -6.475 17.546 1.00 48.16 91 SER A O 1
ATOM 751 N N . ASP A 1 92 ? -1.928 -4.625 16.373 1.00 56.31 92 ASP A N 1
ATOM 752 C CA . ASP A 1 92 ? -2.203 -5.138 15.025 1.00 56.31 92 ASP A CA 1
ATOM 753 C C . ASP A 1 92 ? -0.981 -5.987 14.612 1.00 56.31 92 ASP A C 1
ATOM 755 O O . ASP A 1 92 ? -0.078 -5.534 13.910 1.00 56.31 92 ASP A O 1
ATOM 759 N N . SER A 1 93 ? -0.893 -7.213 15.129 1.00 50.62 93 SER A N 1
ATOM 760 C CA . SER A 1 93 ? 0.087 -8.221 14.707 1.00 50.62 93 SER A CA 1
ATOM 761 C C . SER A 1 93 ? -0.614 -9.313 13.904 1.00 50.62 93 SER A C 1
ATOM 763 O O . SER A 1 93 ? -0.682 -10.460 14.329 1.00 50.62 93 SER A O 1
ATOM 765 N N . ASP A 1 94 ? -1.100 -8.939 12.720 1.00 62.12 94 ASP A N 1
ATOM 766 C CA . ASP A 1 94 ? -1.482 -9.872 11.650 1.00 62.12 94 ASP A CA 1
ATOM 767 C C . ASP A 1 94 ? -0.305 -10.067 10.664 1.00 62.12 94 ASP A C 1
ATOM 769 O O . ASP A 1 94 ? -0.474 -10.065 9.441 1.00 62.12 94 ASP A O 1
ATOM 773 N N . GLU A 1 95 ? 0.926 -10.202 11.175 1.00 65.31 95 GLU A N 1
ATOM 774 C CA . GLU A 1 95 ? 2.074 -10.612 10.358 1.00 65.31 95 GLU A CA 1
ATOM 775 C C . GLU A 1 95 ? 1.955 -12.106 10.036 1.00 65.31 95 GLU A C 1
ATOM 777 O O . GLU A 1 95 ? 2.536 -12.960 10.701 1.00 65.31 95 GLU A O 1
ATOM 782 N N . ILE A 1 96 ? 1.183 -12.434 8.997 1.00 74.12 96 ILE A N 1
ATOM 783 C CA . ILE A 1 96 ? 1.239 -13.768 8.401 1.00 74.12 96 ILE A CA 1
ATOM 784 C C . ILE A 1 96 ? 2.584 -13.917 7.690 1.00 74.12 96 ILE A C 1
ATOM 786 O O . ILE A 1 96 ? 3.019 -13.046 6.926 1.00 74.12 96 ILE A O 1
ATOM 790 N N . THR A 1 97 ? 3.260 -15.034 7.924 1.00 72.44 97 THR A N 1
ATOM 791 C CA . THR A 1 97 ? 4.522 -15.317 7.236 1.00 72.44 97 THR A CA 1
ATOM 792 C C . THR A 1 97 ? 4.230 -15.530 5.743 1.00 72.44 97 THR A C 1
ATOM 794 O O . THR A 1 97 ? 3.210 -16.118 5.395 1.00 72.44 97 THR A O 1
ATOM 797 N N . LEU A 1 98 ? 5.116 -15.112 4.827 1.00 72.75 98 LEU A N 1
ATOM 798 C CA . LEU A 1 98 ? 4.937 -15.311 3.369 1.00 72.75 98 LEU A CA 1
ATOM 799 C C . LEU A 1 98 ? 4.617 -16.773 2.991 1.00 72.75 98 LEU A C 1
ATOM 801 O O . LEU A 1 98 ? 3.873 -17.019 2.045 1.00 72.75 98 LEU A O 1
ATOM 805 N N . HIS A 1 99 ? 5.144 -17.728 3.760 1.00 73.50 99 HIS A N 1
ATOM 806 C CA . HIS A 1 99 ? 4.848 -19.158 3.637 1.00 73.50 99 HIS A CA 1
ATOM 807 C C . HIS A 1 99 ? 3.391 -19.504 3.987 1.00 73.50 99 HIS A C 1
ATOM 809 O O . HIS A 1 99 ? 2.745 -20.271 3.281 1.00 73.50 99 HIS A O 1
ATOM 815 N N . GLU A 1 100 ? 2.840 -18.867 5.017 1.00 75.06 100 GLU A N 1
ATOM 816 C CA . GLU A 1 100 ? 1.465 -19.057 5.483 1.00 75.06 100 GLU A CA 1
ATOM 817 C C . GLU A 1 100 ? 0.445 -18.402 4.536 1.00 75.06 100 GLU A C 1
ATOM 819 O O . GLU A 1 100 ? -0.635 -18.940 4.306 1.00 75.06 100 GLU A O 1
ATOM 824 N N . ALA A 1 101 ? 0.824 -17.291 3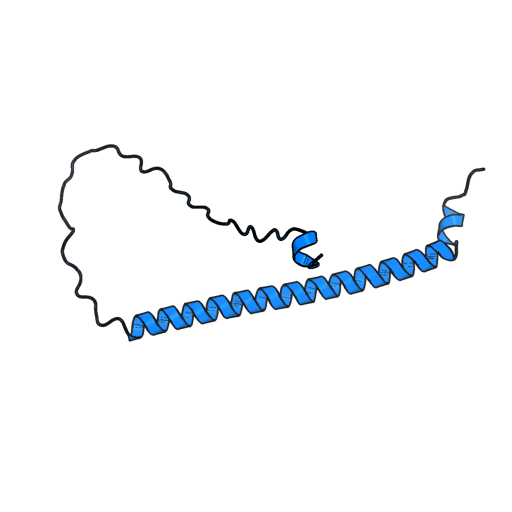.892 1.00 69.88 101 ALA A N 1
ATOM 825 C CA . ALA A 1 101 ? 0.018 -16.620 2.870 1.00 69.88 101 ALA A CA 1
ATOM 826 C C . ALA A 1 101 ? -0.093 -17.406 1.550 1.00 69.88 101 ALA A C 1
ATOM 828 O O . ALA A 1 101 ? -1.076 -17.260 0.822 1.00 69.88 101 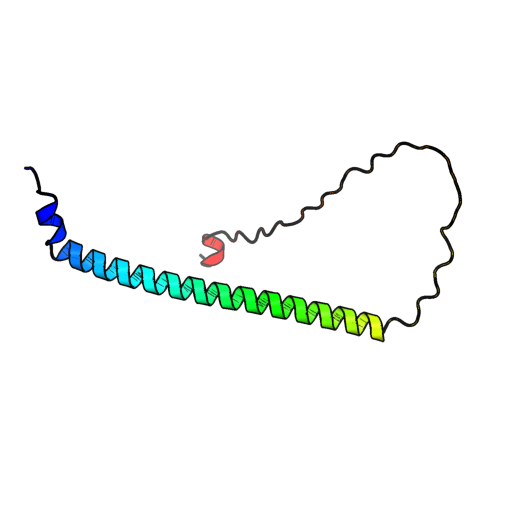ALA A O 1
ATOM 829 N N . LEU A 1 102 ? 0.934 -18.193 1.211 1.00 73.81 102 LEU A N 1
ATOM 830 C CA . LEU A 1 102 ? 1.030 -18.912 -0.063 1.00 73.81 102 LEU A CA 1
ATOM 831 C C . LEU A 1 102 ? 0.579 -20.377 0.025 1.00 73.81 102 LEU A C 1
ATOM 833 O O . LEU A 1 102 ? 0.453 -21.017 -1.017 1.00 73.81 102 LEU A O 1
ATOM 837 N N . GLY A 1 103 ? 0.295 -20.891 1.228 1.00 62.78 103 GLY A N 1
ATOM 838 C CA . GLY A 1 103 ? -0.183 -22.262 1.431 1.00 62.78 103 GLY A CA 1
ATOM 839 C C . GLY A 1 103 ? 0.800 -23.335 0.948 1.00 62.78 103 GLY A C 1
ATOM 840 O O . GLY A 1 103 ? 0.354 -24.378 0.466 1.00 62.78 103 GLY A O 1
ATOM 841 N N . VAL A 1 104 ? 2.108 -23.053 1.029 1.00 54.97 104 VAL A N 1
ATOM 842 C CA . VAL A 1 104 ? 3.204 -23.940 0.588 1.00 54.97 104 VAL A CA 1
ATOM 843 C C . VAL A 1 104 ? 3.930 -24.539 1.780 1.00 54.97 104 VAL A C 1
ATOM 845 O O . VAL A 1 104 ? 4.285 -23.759 2.692 1.00 54.97 104 VAL A O 1
#

Secondary structure (DSSP, 8-state):
----HHHHHS-HHHHHHHHHHHHHHHHHHHHHHHHHHHHHHHHHHHHHHHHHHHHHHHHH-------------------------------------HHHHHT-

Radius of gyration: 30.17 Å; chains: 1; bounding box: 70×37×82 Å

pLDDT: mean 73.34, std 18.81, range [40.28, 96.81]

Foldseek 3Di:
DDDDPVVLVPPPVNVVVVVVVVVVVVVVVVVVVVVVVVVVVVVVVVVVVVVVVVVVCVVPPPPPDPPPPDPDDDPDDDDDPPPPPPPPVPPPPPPDDPCNVVVD

Sequence (104 aa):
MSISPYSVQHDFEVQEYNKRRAAWKQSEKVRKQQEKLLRDQAKQARKAALKQLAMAEKDTAKPRKPFGWLSRKSRSKTDVFVAEDKLDVDSDSDEITLHEALGV